Protein AF-A0A530GH87-F1 (afdb_monomer_lite)

Radius of gyration: 16.3 Å; chains: 1; bounding box: 53×33×34 Å

pLDDT: mean 90.9, std 7.32, range [59.25, 97.81]

Sequence (116 aa):
MATGTPDRQTVTPDWLVVDAPTIQGVALKEIRPVATSTGYLTEVFREEWDLDGLAIGQVFQRTLYPGAVTGWHAHGVTTDRLFCSVGSVRISLFDGRKASPTFGAVWHKIVGAVRP

Foldseek 3Di:
DDDDDDDDDQADPVRHGDPADPFPLDGDDDWDWDADPVGTDTDQDDCVVPSDNDDCPDDDDDDDDPPDDDDDDDDPPDDDDDAAEADKDKDKDAACPPPGPCHGDIDIDIHYPDRD

Secondary structure (DSSP, 8-state):
-PPPPPPPP-B-TT--B----SSTT--------EEETTEEE-----GGG-S--------------TT--------SS--------SSEEEEEEE---TT-TTTT-EEEEEEESS--

Structure (mmCIF, N/CA/C/O backbone):
data_AF-A0A530GH87-F1
#
_entry.id   AF-A0A530GH87-F1
#
loop_
_atom_site.group_PDB
_atom_site.id
_atom_site.type_symbol
_atom_site.label_atom_id
_atom_site.label_alt_id
_atom_site.label_comp_id
_atom_site.label_asym_id
_atom_site.label_entity_id
_atom_site.label_seq_id
_atom_site.pdbx_PDB_ins_code
_atom_site.Cartn_x
_atom_site.Cartn_y
_atom_site.Cartn_z
_atom_site.occupancy
_atom_site.B_iso_or_equiv
_atom_site.auth_seq_id
_atom_site.auth_comp_id
_atom_site.auth_asym_id
_atom_site.auth_atom_id
_atom_site.pdbx_PDB_model_num
ATOM 1 N N . MET A 1 1 ? -33.166 4.968 -12.675 1.00 60.44 1 MET A N 1
ATOM 2 C CA . MET A 1 1 ? -32.093 5.215 -13.661 1.00 60.44 1 MET A CA 1
ATOM 3 C C . MET A 1 1 ? -30.781 5.253 -12.898 1.00 60.44 1 MET A C 1
ATOM 5 O O . MET A 1 1 ? -30.737 5.947 -11.892 1.00 60.44 1 MET A O 1
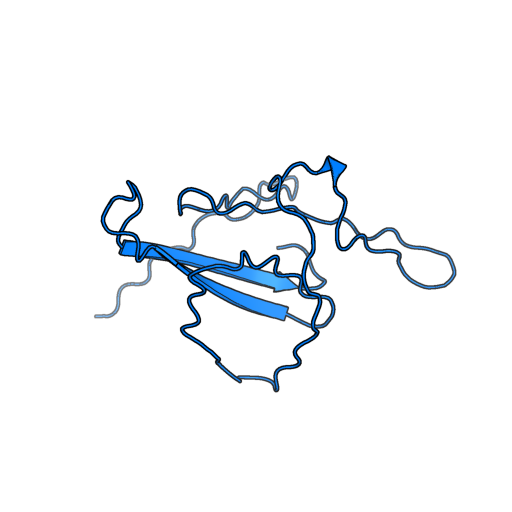ATOM 9 N N . ALA A 1 2 ? -29.770 4.473 -13.286 1.00 59.25 2 ALA A N 1
ATOM 10 C CA . ALA A 1 2 ? -28.450 4.569 -12.663 1.00 59.25 2 ALA A CA 1
ATOM 11 C C . ALA A 1 2 ? -27.762 5.830 -13.197 1.00 59.25 2 ALA A C 1
ATOM 13 O O . ALA A 1 2 ? -27.561 5.956 -14.402 1.00 59.25 2 ALA A O 1
ATOM 14 N N . THR A 1 3 ? -27.474 6.789 -12.325 1.00 73.06 3 THR A N 1
ATOM 15 C CA . THR A 1 3 ? -26.715 7.991 -12.675 1.00 73.06 3 THR A CA 1
ATOM 16 C C . THR A 1 3 ? -25.232 7.709 -12.472 1.00 73.06 3 THR A C 1
ATOM 18 O O . THR A 1 3 ? -24.844 7.238 -11.405 1.00 73.06 3 THR A O 1
ATOM 21 N N . GLY A 1 4 ? -24.409 7.978 -13.486 1.00 78.75 4 GLY A N 1
ATOM 22 C CA . GLY A 1 4 ? -22.954 7.953 -13.343 1.00 78.75 4 GLY A CA 1
ATOM 23 C C . GLY A 1 4 ? -22.459 9.243 -12.693 1.00 78.75 4 GLY A 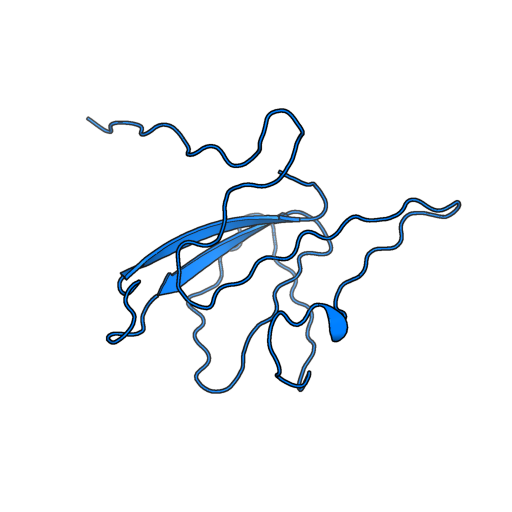C 1
ATOM 24 O O . GLY A 1 4 ? -22.938 10.324 -13.033 1.00 78.75 4 GLY A O 1
ATOM 25 N N . THR A 1 5 ? -21.502 9.126 -11.780 1.00 82.06 5 THR A N 1
ATOM 26 C CA . THR A 1 5 ? -20.763 10.270 -11.234 1.00 82.06 5 THR A CA 1
ATOM 27 C C . THR A 1 5 ? -19.389 10.300 -11.904 1.00 82.06 5 THR A C 1
ATOM 29 O O . THR A 1 5 ? -18.775 9.238 -12.002 1.00 82.06 5 THR A O 1
ATOM 32 N N . PRO A 1 6 ? -18.896 11.461 -12.375 1.00 81.12 6 PRO A N 1
ATOM 33 C CA . PRO A 1 6 ? -17.538 11.573 -12.894 1.00 81.12 6 PRO A CA 1
ATOM 34 C C . PRO A 1 6 ? -16.504 11.153 -11.848 1.00 81.12 6 PRO A C 1
ATOM 36 O O . PRO A 1 6 ? -16.639 11.494 -10.669 1.00 81.12 6 PRO A O 1
ATOM 39 N N . ASP A 1 7 ? -15.461 10.456 -12.288 1.00 79.25 7 ASP A N 1
ATOM 40 C CA . ASP A 1 7 ? -14.345 10.119 -11.414 1.00 79.25 7 ASP A CA 1
ATOM 41 C C . ASP A 1 7 ? -13.640 11.389 -10.934 1.00 79.25 7 ASP A C 1
ATOM 43 O O . ASP A 1 7 ? -13.491 12.380 -11.657 1.00 79.25 7 ASP A O 1
ATOM 47 N N . ARG A 1 8 ? -13.185 11.360 -9.681 1.00 82.06 8 ARG A N 1
ATOM 48 C CA . ARG A 1 8 ? -12.347 12.428 -9.143 1.00 82.06 8 ARG A CA 1
ATOM 49 C C . ARG A 1 8 ? -10.993 12.401 -9.850 1.00 82.06 8 ARG A C 1
ATOM 51 O O . ARG A 1 8 ? -10.437 11.334 -10.089 1.00 82.06 8 ARG A O 1
ATOM 58 N N . GLN A 1 9 ? -10.432 13.578 -10.110 1.00 85.12 9 GLN A N 1
ATOM 59 C CA . GLN A 1 9 ? -9.061 13.707 -10.596 1.00 85.12 9 GLN A CA 1
ATOM 60 C C . GLN A 1 9 ? -8.077 12.980 -9.664 1.00 85.12 9 GLN A C 1
ATOM 62 O O . GLN A 1 9 ? -8.036 13.256 -8.464 1.00 85.12 9 GLN A O 1
ATOM 67 N N . THR A 1 10 ? -7.276 12.079 -10.230 1.00 82.19 10 THR A N 1
ATOM 68 C CA . THR A 1 10 ? -6.255 11.302 -9.508 1.00 82.19 10 THR A CA 1
ATOM 69 C C . THR A 1 10 ? -4.834 11.806 -9.748 1.00 82.19 10 THR A C 1
ATOM 71 O O . THR A 1 10 ? -3.962 11.563 -8.912 1.00 82.19 10 THR A O 1
ATOM 74 N N . VAL A 1 11 ? -4.602 12.543 -10.842 1.00 86.62 11 VAL A N 1
ATOM 75 C CA . VAL A 1 11 ? -3.292 13.088 -11.232 1.00 86.62 11 VAL A CA 1
ATOM 76 C C . VAL A 1 11 ? -3.382 14.529 -11.742 1.00 86.62 11 VAL A C 1
ATOM 78 O O . VAL A 1 11 ? -4.391 14.929 -12.326 1.00 86.62 11 VAL A O 1
ATOM 81 N N . THR A 1 12 ? -2.333 15.325 -11.535 1.00 88.00 12 THR A N 1
ATOM 82 C CA . THR A 1 12 ? -2.164 16.646 -12.167 1.00 88.00 12 THR A CA 1
ATOM 83 C C . THR A 1 12 ? -1.764 16.518 -13.645 1.00 88.00 12 THR A C 1
ATOM 85 O O . THR A 1 12 ? -1.346 15.439 -14.069 1.00 88.00 12 THR A O 1
ATOM 88 N N . PRO A 1 13 ? -1.811 17.610 -14.438 1.00 90.62 13 PRO A N 1
ATOM 89 C CA . PRO A 1 13 ? -1.241 17.632 -15.792 1.00 90.62 1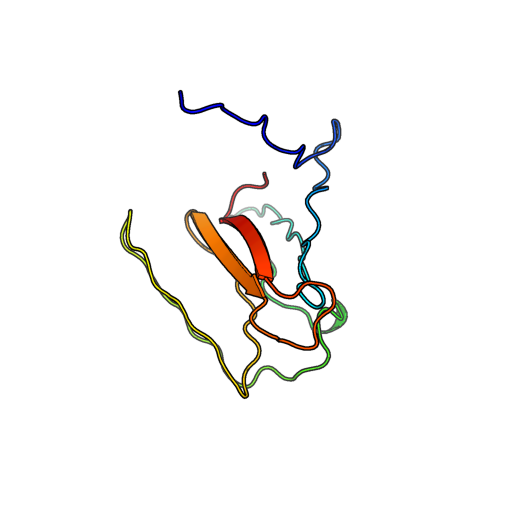3 PRO A CA 1
ATOM 90 C C . PRO A 1 13 ? 0.250 17.257 -15.859 1.00 90.62 13 PRO A C 1
ATOM 92 O O . PRO A 1 13 ? 0.705 16.737 -16.874 1.00 90.62 13 PRO A O 1
ATOM 95 N N . ASP A 1 14 ? 0.990 17.461 -14.765 1.00 88.88 14 ASP A N 1
ATOM 96 C CA . ASP A 1 14 ? 2.404 17.088 -14.625 1.00 88.88 14 ASP A CA 1
ATOM 97 C C . ASP A 1 14 ? 2.602 15.646 -14.116 1.00 88.88 14 ASP A C 1
ATOM 99 O O . ASP A 1 14 ? 3.693 15.280 -13.677 1.00 88.88 14 ASP A O 1
ATOM 103 N N . TRP A 1 15 ? 1.549 14.820 -14.137 1.00 82.62 15 TRP A N 1
ATOM 104 C CA . TRP A 1 15 ? 1.568 13.427 -13.674 1.00 82.62 15 TRP A CA 1
ATOM 105 C C . TRP A 1 15 ? 1.964 13.268 -12.200 1.00 82.62 15 TRP A C 1
ATOM 107 O O . TRP A 1 15 ? 2.619 12.293 -11.810 1.00 82.62 15 TRP A O 1
ATOM 117 N N . LEU A 1 16 ? 1.582 14.234 -11.360 1.00 83.31 16 LEU A N 1
ATOM 118 C CA . LEU A 1 16 ? 1.712 14.129 -9.908 1.00 83.31 16 LEU A CA 1
ATOM 119 C C . LEU A 1 16 ? 0.416 13.582 -9.316 1.00 83.31 16 LEU A C 1
ATOM 121 O O . LEU A 1 16 ? -0.667 14.076 -9.619 1.00 83.31 16 LEU A O 1
ATOM 125 N N . VAL A 1 17 ? 0.529 12.574 -8.456 1.00 81.62 17 VAL A N 1
ATOM 126 C CA . VAL A 1 17 ? -0.613 11.947 -7.780 1.00 81.62 17 VAL A CA 1
ATOM 127 C C . VAL A 1 17 ? -1.258 12.940 -6.807 1.00 81.62 17 VAL A C 1
ATOM 129 O O . VAL A 1 17 ? -0.567 13.525 -5.975 1.00 81.62 17 VAL A O 1
ATOM 132 N N . VAL A 1 18 ? -2.580 13.119 -6.897 1.00 81.56 18 VAL A N 1
ATOM 133 C CA . VAL A 1 18 ? -3.360 14.051 -6.050 1.00 81.56 18 VAL A CA 1
ATOM 134 C C . VAL A 1 18 ? -4.520 13.393 -5.303 1.00 81.56 18 VAL A C 1
ATOM 136 O O . VAL A 1 18 ? -5.236 14.061 -4.555 1.00 81.56 18 VAL A O 1
ATOM 139 N N . ASP A 1 19 ? -4.704 12.081 -5.443 1.00 78.00 19 ASP A N 1
ATOM 140 C CA . ASP A 1 19 ? -5.711 11.325 -4.697 1.00 78.00 19 ASP A CA 1
ATOM 141 C C . ASP A 1 19 ? -5.204 10.887 -3.316 1.00 78.00 19 ASP A C 1
ATOM 143 O O . ASP A 1 19 ? -5.042 9.705 -3.007 1.00 78.00 19 ASP A O 1
ATOM 147 N N . ALA A 1 20 ? -4.982 11.871 -2.446 1.00 81.50 20 ALA A N 1
ATOM 148 C CA . ALA A 1 20 ? -4.669 11.595 -1.052 1.00 81.50 20 ALA A CA 1
ATOM 149 C C . ALA A 1 20 ? -5.769 10.725 -0.395 1.00 81.50 20 ALA A C 1
ATOM 151 O O . ALA A 1 20 ? -6.962 10.922 -0.678 1.00 81.50 20 ALA A O 1
ATOM 152 N N . PRO A 1 21 ? -5.399 9.782 0.493 1.00 88.50 21 PRO A N 1
ATOM 153 C CA . PRO A 1 21 ? -6.366 9.004 1.254 1.00 88.50 21 PRO A CA 1
ATOM 154 C C . PRO A 1 21 ? -7.329 9.896 2.039 1.00 88.50 21 PRO A C 1
ATOM 156 O O . PRO A 1 21 ? -6.923 10.845 2.704 1.00 88.50 21 PRO A O 1
ATOM 159 N N . THR A 1 22 ? -8.622 9.581 1.974 1.00 92.44 22 THR A N 1
ATOM 160 C CA . THR A 1 22 ? -9.670 10.328 2.691 1.00 92.44 22 THR A CA 1
ATOM 161 C C . THR A 1 22 ? -9.900 9.827 4.115 1.00 92.44 22 THR A C 1
ATOM 163 O O . THR A 1 22 ? -10.598 10.486 4.876 1.00 92.44 22 THR A O 1
ATOM 166 N N . ILE A 1 23 ? -9.339 8.671 4.479 1.00 96.62 23 ILE A N 1
ATOM 167 C CA . ILE A 1 23 ? -9.471 8.058 5.805 1.00 96.62 23 ILE A CA 1
ATOM 168 C C . ILE A 1 23 ? -8.309 8.516 6.693 1.00 96.62 23 ILE A C 1
ATOM 170 O O . ILE A 1 23 ? -7.144 8.375 6.317 1.00 96.62 23 ILE A O 1
ATOM 174 N N . GLN A 1 24 ? -8.606 9.007 7.901 1.00 95.69 24 GLN A N 1
ATOM 175 C CA . GLN A 1 24 ? -7.581 9.488 8.830 1.00 95.69 24 GLN A CA 1
ATOM 176 C C . GLN A 1 24 ? -6.597 8.369 9.214 1.00 95.69 24 GLN A C 1
ATOM 178 O O . GLN A 1 24 ? -7.002 7.301 9.676 1.00 95.69 24 GLN A O 1
ATOM 183 N N . GLY A 1 25 ? -5.297 8.638 9.097 1.00 93.81 25 GLY A N 1
ATOM 184 C CA . GLY A 1 25 ? -4.237 7.685 9.444 1.00 93.81 25 GLY A CA 1
ATOM 185 C C . GLY A 1 25 ? -3.888 6.693 8.334 1.00 93.81 25 GLY A C 1
ATOM 186 O O . GLY A 1 25 ? -3.047 5.829 8.550 1.00 93.81 25 GLY A O 1
ATOM 187 N N . VAL A 1 26 ? -4.496 6.811 7.149 1.00 95.25 26 VAL A N 1
ATOM 188 C CA . VAL A 1 26 ? -4.011 6.124 5.947 1.00 95.25 26 VAL A CA 1
ATOM 189 C C . VAL A 1 26 ? -2.997 7.025 5.253 1.00 95.25 26 VAL A C 1
ATOM 191 O O . VAL A 1 26 ? -3.313 8.155 4.884 1.00 95.25 26 VAL A O 1
ATOM 194 N N . ALA A 1 27 ? -1.790 6.509 5.051 1.00 93.19 27 ALA A N 1
ATOM 195 C CA . ALA A 1 27 ? -0.731 7.172 4.304 1.00 93.19 27 ALA A CA 1
ATOM 196 C C . ALA A 1 27 ? -0.493 6.465 2.963 1.00 93.19 27 ALA A C 1
ATOM 198 O O . ALA A 1 27 ? -0.697 5.257 2.832 1.00 93.19 27 ALA A O 1
ATOM 199 N N . LEU A 1 28 ? -0.043 7.225 1.964 1.00 91.44 28 LEU A N 1
ATOM 200 C CA . LEU A 1 28 ? 0.376 6.697 0.670 1.00 91.44 28 LEU A CA 1
ATOM 201 C C . LEU A 1 28 ? 1.764 7.236 0.338 1.00 91.44 28 LEU A C 1
ATOM 203 O O . LEU A 1 28 ? 2.009 8.438 0.425 1.00 91.44 28 LEU A O 1
ATOM 207 N N . LYS A 1 29 ? 2.649 6.345 -0.102 1.00 91.25 29 LYS A N 1
ATOM 208 C CA . LYS A 1 29 ? 3.965 6.702 -0.624 1.00 91.25 29 LYS A CA 1
ATOM 209 C C . LYS A 1 29 ? 4.081 6.202 -2.052 1.00 91.25 29 LYS A C 1
ATOM 211 O O . LYS A 1 29 ? 4.038 5.002 -2.306 1.00 91.25 29 LYS A O 1
ATOM 216 N N . GLU A 1 30 ? 4.255 7.128 -2.986 1.00 90.00 30 GLU A N 1
ATOM 217 C CA . GLU A 1 30 ? 4.641 6.772 -4.346 1.00 90.00 30 GLU A CA 1
ATOM 218 C C . GLU A 1 30 ? 6.111 6.329 -4.365 1.00 90.00 30 GLU A C 1
ATOM 220 O O . GLU A 1 30 ? 6.994 7.028 -3.846 1.00 90.00 30 GLU A O 1
ATOM 225 N N . ILE A 1 31 ? 6.362 5.173 -4.978 1.00 91.38 31 ILE A N 1
ATOM 226 C CA . ILE A 1 31 ? 7.698 4.642 -5.246 1.00 91.38 31 ILE A CA 1
ATOM 227 C C . ILE A 1 31 ? 7.998 4.820 -6.728 1.00 91.38 31 ILE A C 1
ATOM 229 O O . ILE A 1 31 ? 7.149 4.556 -7.577 1.00 91.38 31 ILE A O 1
ATOM 233 N N . ARG A 1 32 ? 9.216 5.267 -7.037 1.00 89.12 32 ARG A N 1
ATOM 234 C CA . ARG A 1 32 ? 9.681 5.480 -8.408 1.00 89.12 32 ARG A CA 1
ATOM 235 C C . ARG A 1 32 ? 10.799 4.485 -8.711 1.00 89.12 32 ARG A C 1
ATOM 237 O O . ARG A 1 32 ? 11.924 4.717 -8.273 1.00 89.12 32 ARG A O 1
ATOM 244 N N . PRO A 1 33 ? 10.497 3.375 -9.408 1.00 91.75 33 PRO A N 1
ATOM 245 C CA . PRO A 1 33 ? 11.516 2.434 -9.841 1.00 91.75 33 PRO A CA 1
ATOM 246 C C . PRO A 1 33 ? 12.600 3.121 -10.674 1.00 91.75 33 PRO A C 1
ATOM 248 O O . PRO A 1 33 ? 12.305 3.988 -11.497 1.00 91.75 33 PRO A O 1
ATOM 251 N N . VAL A 1 34 ? 13.849 2.707 -10.483 1.00 94.06 34 VAL A N 1
ATOM 252 C CA . VAL A 1 34 ? 15.004 3.215 -11.230 1.00 94.06 34 VAL A CA 1
ATOM 253 C C . VAL A 1 34 ? 15.456 2.143 -12.208 1.00 94.06 34 VAL A C 1
ATOM 255 O O . VAL A 1 34 ? 15.804 1.040 -11.792 1.00 94.06 34 VAL A O 1
ATOM 258 N N . ALA A 1 35 ? 15.451 2.455 -13.504 1.00 95.62 35 ALA A N 1
ATOM 259 C CA . ALA A 1 35 ? 15.955 1.549 -14.531 1.00 95.62 35 ALA A CA 1
ATOM 260 C C . ALA A 1 35 ? 17.470 1.326 -14.376 1.00 95.62 35 ALA A C 1
ATOM 262 O O . ALA A 1 35 ? 18.225 2.253 -14.083 1.00 95.62 35 ALA A O 1
ATOM 263 N N . THR A 1 36 ? 17.912 0.093 -14.598 1.00 96.44 36 THR A N 1
ATOM 264 C CA . THR A 1 36 ? 19.315 -0.335 -14.563 1.00 96.44 36 THR A CA 1
ATOM 265 C C . THR A 1 36 ? 19.651 -1.105 -15.845 1.00 96.44 36 THR A C 1
ATOM 267 O O . THR A 1 36 ? 18.769 -1.414 -16.644 1.00 96.44 36 THR A O 1
ATOM 270 N N . SER A 1 37 ? 20.922 -1.460 -16.058 1.00 97.25 37 SER A N 1
ATOM 271 C CA . SER A 1 37 ? 21.335 -2.270 -17.220 1.00 97.25 37 SER A CA 1
ATOM 272 C C . SER A 1 37 ? 20.747 -3.687 -17.236 1.00 97.25 37 SER A C 1
ATOM 274 O O . SER A 1 37 ? 20.803 -4.357 -18.264 1.00 97.25 37 SER A O 1
ATOM 276 N N . THR A 1 38 ? 20.191 -4.151 -16.115 1.00 97.00 38 THR A N 1
ATOM 277 C CA . THR A 1 38 ? 19.682 -5.518 -15.938 1.00 97.00 38 THR A CA 1
ATOM 278 C C . THR A 1 38 ? 18.207 -5.570 -15.535 1.00 97.00 38 THR A C 1
ATOM 280 O O . THR A 1 38 ? 17.694 -6.651 -15.253 1.00 97.00 38 THR A O 1
ATOM 283 N N . GLY A 1 39 ? 17.508 -4.431 -15.509 1.00 94.25 39 GLY A N 1
ATOM 284 C CA . GLY A 1 39 ? 16.101 -4.357 -15.123 1.00 94.25 39 GLY A CA 1
ATOM 285 C C . GLY A 1 39 ? 15.762 -3.041 -14.434 1.00 94.25 39 GLY A C 1
ATOM 286 O O . GLY A 1 39 ? 16.026 -1.966 -14.966 1.00 94.25 39 GLY A O 1
ATOM 287 N N . TYR A 1 40 ? 15.150 -3.121 -13.255 1.00 93.44 40 TYR A N 1
ATOM 288 C CA . TYR A 1 40 ? 14.814 -1.961 -12.435 1.00 93.44 40 TYR A CA 1
ATOM 289 C C . TYR A 1 40 ? 14.987 -2.269 -10.945 1.00 93.44 40 TYR A C 1
ATOM 291 O O . TYR A 1 40 ? 14.732 -3.382 -10.489 1.00 93.44 40 TYR A O 1
ATOM 299 N N . LEU A 1 41 ? 15.405 -1.263 -10.181 1.00 94.50 41 LEU A N 1
ATOM 300 C CA . LEU A 1 41 ? 15.436 -1.283 -8.723 1.00 94.50 41 LEU A CA 1
ATOM 301 C C . LEU A 1 41 ? 14.175 -0.601 -8.193 1.00 94.50 41 LEU A C 1
ATOM 303 O O . LEU A 1 41 ? 13.807 0.474 -8.661 1.00 94.50 41 LEU A O 1
ATOM 307 N N . THR A 1 42 ? 13.500 -1.207 -7.222 1.00 94.31 42 THR A N 1
ATOM 308 C CA . THR A 1 42 ? 12.309 -0.633 -6.580 1.00 94.31 42 THR A CA 1
ATOM 309 C C . THR A 1 42 ? 12.435 -0.764 -5.075 1.00 94.31 42 THR A C 1
ATOM 311 O O . THR A 1 42 ? 12.610 -1.862 -4.555 1.00 94.31 42 THR A O 1
ATOM 314 N N . GLU A 1 43 ? 12.356 0.363 -4.378 1.00 95.06 43 GLU A N 1
ATOM 315 C CA . GLU A 1 43 ? 12.354 0.389 -2.919 1.00 95.06 43 GLU A CA 1
ATOM 316 C C . GLU A 1 43 ? 10.983 -0.064 -2.402 1.00 95.06 43 GLU A C 1
ATOM 318 O O . GLU A 1 43 ? 9.954 0.411 -2.872 1.00 95.06 43 GLU A O 1
ATOM 323 N N . VAL A 1 44 ? 10.950 -0.971 -1.427 1.00 94.56 44 VAL A N 1
ATOM 324 C CA . VAL A 1 44 ? 9.683 -1.463 -0.850 1.00 94.56 44 VAL A CA 1
ATOM 325 C C . VAL A 1 44 ? 9.385 -0.806 0.498 1.00 94.56 44 VAL A C 1
ATOM 327 O O . VAL A 1 44 ? 8.231 -0.531 0.813 1.00 94.56 44 VAL A O 1
ATOM 330 N N . PHE A 1 45 ? 10.423 -0.527 1.286 1.00 94.81 45 PHE A N 1
ATOM 331 C CA . PHE A 1 45 ? 10.319 0.108 2.595 1.00 94.81 45 PHE A CA 1
ATOM 332 C C . PHE A 1 45 ? 11.628 0.812 2.948 1.00 94.81 45 PHE A C 1
ATOM 334 O O . PHE A 1 45 ? 12.704 0.298 2.635 1.00 94.81 45 PHE A O 1
ATOM 341 N N . ARG A 1 46 ? 11.513 1.952 3.631 1.00 94.19 46 ARG A N 1
ATOM 342 C CA 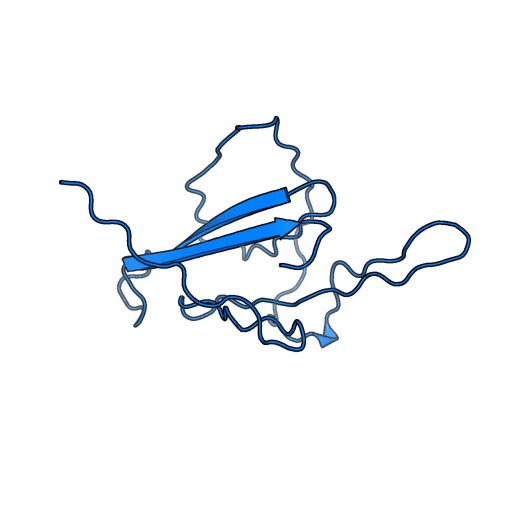. ARG A 1 46 ? 12.599 2.711 4.255 1.00 94.19 46 ARG A CA 1
ATOM 343 C C . ARG A 1 46 ? 12.063 3.345 5.536 1.00 94.19 46 ARG A C 1
ATOM 345 O O . ARG A 1 46 ? 10.950 3.869 5.529 1.00 94.19 46 ARG A O 1
ATOM 352 N N . GLU A 1 47 ? 12.832 3.277 6.616 1.00 93.00 47 GLU A N 1
ATOM 353 C CA . GLU A 1 47 ? 12.426 3.799 7.929 1.00 93.00 47 GLU A CA 1
ATOM 354 C C . GLU A 1 47 ? 12.314 5.329 7.898 1.00 93.00 47 GLU A C 1
ATOM 356 O O . GLU A 1 47 ? 11.360 5.912 8.399 1.00 93.00 47 GLU A O 1
ATOM 361 N N . GLU A 1 48 ? 13.221 5.979 7.176 1.00 94.69 48 GLU A N 1
ATOM 362 C CA . GLU A 1 48 ? 13.273 7.427 6.979 1.00 94.69 48 GLU A CA 1
ATOM 363 C C . GLU A 1 48 ? 12.094 8.011 6.189 1.00 94.69 48 GLU A C 1
ATOM 365 O O . GLU A 1 48 ? 11.998 9.230 6.055 1.00 94.69 48 GLU A O 1
ATOM 370 N N . TRP A 1 49 ? 11.209 7.180 5.626 1.00 94.31 49 TRP A N 1
ATOM 371 C CA . TRP A 1 49 ? 9.968 7.686 5.038 1.00 94.31 49 TRP A CA 1
ATOM 372 C C . TRP A 1 49 ? 8.972 8.164 6.096 1.00 94.31 49 TRP A C 1
ATOM 374 O O . TRP A 1 49 ? 8.039 8.868 5.718 1.00 94.31 49 TRP A O 1
ATOM 384 N N . ASP A 1 50 ? 9.158 7.776 7.366 1.00 92.75 50 ASP A N 1
ATOM 385 C CA . ASP A 1 50 ? 8.355 8.210 8.519 1.00 92.75 50 ASP A CA 1
ATOM 386 C C . ASP A 1 50 ? 6.836 8.121 8.260 1.00 92.75 50 ASP A C 1
ATOM 388 O O . ASP A 1 50 ? 6.050 9.006 8.592 1.00 92.75 50 ASP A O 1
ATOM 392 N N . LEU A 1 51 ? 6.416 7.044 7.578 1.00 92.25 51 LEU A N 1
ATOM 393 C CA . LEU A 1 51 ? 4.999 6.782 7.286 1.00 92.25 51 LEU A CA 1
ATOM 394 C C . LEU A 1 51 ? 4.252 6.336 8.544 1.00 92.25 51 LEU A C 1
ATOM 396 O O . LEU A 1 51 ? 3.071 6.636 8.712 1.00 92.25 51 LEU A O 1
ATOM 400 N N . ASP A 1 52 ? 4.957 5.605 9.403 1.00 90.69 52 ASP A N 1
ATOM 401 C CA . ASP A 1 52 ? 4.566 5.251 10.754 1.00 90.69 52 ASP A CA 1
ATOM 402 C C . ASP A 1 52 ? 5.835 4.893 11.559 1.00 90.69 52 ASP A C 1
ATOM 404 O O . ASP A 1 52 ? 6.847 4.490 10.985 1.00 90.69 52 ASP A O 1
ATOM 408 N N . GLY A 1 53 ? 5.780 5.031 12.886 1.00 89.88 53 GLY A N 1
ATOM 409 C CA . GLY A 1 53 ? 6.911 4.755 13.785 1.00 89.88 53 GLY A CA 1
ATOM 410 C C . GLY A 1 53 ? 6.975 3.319 14.320 1.00 89.88 53 GLY A C 1
ATOM 411 O O . GLY A 1 53 ? 7.532 3.099 15.395 1.00 89.88 53 GLY A O 1
ATOM 412 N N . LEU A 1 54 ? 6.335 2.344 13.663 1.00 92.81 54 LEU A N 1
ATOM 413 C CA . LEU A 1 54 ? 6.244 0.967 14.157 1.00 92.81 54 LEU A CA 1
ATOM 414 C C . LEU A 1 54 ? 7.345 0.083 13.557 1.00 92.81 54 LEU A C 1
ATOM 416 O O . LEU A 1 54 ? 7.612 0.106 12.358 1.00 92.81 54 LEU A O 1
ATOM 420 N N . ALA A 1 55 ? 7.919 -0.806 14.365 1.00 93.00 55 ALA A N 1
ATOM 421 C CA . ALA A 1 55 ? 8.870 -1.799 13.870 1.00 93.00 55 ALA A CA 1
ATOM 422 C C . ALA A 1 55 ? 8.221 -2.791 12.877 1.00 93.00 55 ALA A C 1
ATOM 424 O O . ALA A 1 55 ? 7.018 -3.072 12.927 1.00 93.00 55 ALA A O 1
ATOM 425 N N . ILE A 1 56 ? 9.028 -3.378 11.988 1.00 94.25 56 ILE A N 1
ATOM 426 C CA . ILE A 1 56 ? 8.590 -4.488 11.130 1.00 94.25 56 ILE A CA 1
ATOM 427 C C . ILE A 1 56 ? 8.664 -5.788 11.937 1.00 94.25 56 ILE A C 1
ATOM 429 O O . ILE A 1 56 ? 9.735 -6.359 12.115 1.00 94.25 56 ILE A O 1
ATOM 433 N N . GLY A 1 57 ? 7.512 -6.258 12.421 1.00 94.44 57 GLY A N 1
ATOM 434 C CA . GLY A 1 57 ? 7.411 -7.538 13.135 1.00 94.44 57 GLY A CA 1
ATOM 435 C C . GLY A 1 57 ? 7.205 -8.753 12.224 1.00 94.44 57 GLY A C 1
ATOM 436 O O . GLY A 1 57 ? 7.549 -9.870 12.600 1.00 94.44 57 GLY A O 1
ATOM 437 N N . GLN A 1 58 ? 6.642 -8.555 11.028 1.00 95.06 58 GLN A N 1
ATOM 438 C CA . GLN A 1 58 ? 6.341 -9.630 10.086 1.00 95.06 58 GLN A CA 1
ATOM 439 C C . GLN A 1 58 ? 6.359 -9.116 8.646 1.00 95.06 58 GLN A C 1
ATOM 441 O O . GLN A 1 58 ? 5.900 -8.010 8.364 1.00 95.06 58 GLN A O 1
ATOM 446 N N . VAL A 1 59 ? 6.840 -9.962 7.734 1.00 96.50 59 VAL A N 1
ATOM 447 C CA . VAL A 1 59 ? 6.729 -9.773 6.286 1.00 96.50 59 VAL A CA 1
ATOM 448 C C . VAL A 1 59 ? 6.176 -11.058 5.685 1.00 96.50 59 VAL A C 1
ATOM 450 O O . VAL A 1 59 ? 6.673 -12.147 5.969 1.00 96.50 59 VAL A O 1
ATOM 453 N N . PHE A 1 60 ? 5.145 -10.937 4.858 1.00 95.62 60 PHE A N 1
ATOM 454 C CA . PHE A 1 60 ? 4.593 -12.049 4.095 1.00 95.62 60 PHE A CA 1
ATOM 455 C C . PHE A 1 60 ? 4.290 -11.607 2.667 1.00 95.62 60 PHE A C 1
ATOM 457 O O . PHE A 1 60 ? 4.068 -10.428 2.397 1.00 95.62 60 PHE A O 1
ATOM 464 N N . GLN A 1 61 ? 4.248 -12.573 1.751 1.00 96.06 61 GLN A N 1
ATOM 465 C CA . GLN A 1 61 ? 3.797 -12.355 0.383 1.00 96.06 61 GLN A CA 1
ATOM 466 C C . GLN A 1 61 ? 2.493 -13.100 0.149 1.00 96.06 61 GLN A C 1
ATOM 468 O O . GLN A 1 61 ? 2.326 -14.250 0.556 1.00 96.06 61 GLN A O 1
ATOM 473 N N . ARG A 1 62 ? 1.581 -12.441 -0.560 1.00 95.19 62 ARG A N 1
ATOM 474 C CA . ARG A 1 62 ? 0.318 -13.025 -0.975 1.00 95.19 62 ARG A CA 1
ATOM 475 C C . ARG A 1 62 ? 0.129 -12.875 -2.474 1.00 95.19 62 ARG A C 1
ATOM 477 O O . ARG A 1 62 ? 0.296 -11.788 -3.015 1.00 95.19 62 ARG A O 1
ATOM 484 N N . THR A 1 63 ? -0.269 -13.962 -3.122 1.00 95.81 63 THR A N 1
ATOM 485 C CA . THR A 1 63 ? -0.607 -13.991 -4.546 1.00 95.81 63 THR A CA 1
ATOM 486 C C . THR A 1 63 ? -2.112 -14.174 -4.706 1.00 95.81 63 THR A C 1
ATOM 488 O O . THR A 1 63 ? -2.747 -14.903 -3.943 1.00 95.81 63 THR A O 1
ATOM 491 N N . LEU A 1 64 ? -2.686 -13.488 -5.691 1.00 95.94 64 LEU A N 1
ATOM 492 C CA . LEU A 1 64 ? -4.103 -13.537 -6.034 1.00 95.94 64 LEU A CA 1
ATOM 493 C C . LEU A 1 64 ? -4.247 -14.000 -7.482 1.00 95.94 64 LEU A C 1
ATOM 495 O O . LEU A 1 64 ? -3.546 -13.495 -8.357 1.00 95.94 64 LEU A O 1
ATOM 499 N N . TYR A 1 65 ? -5.172 -14.925 -7.743 1.00 96.81 65 TYR A N 1
ATOM 500 C CA . TYR A 1 65 ? -5.600 -15.203 -9.114 1.00 96.81 65 TYR A CA 1
ATOM 501 C C . TYR A 1 65 ? -6.386 -14.006 -9.681 1.00 96.81 65 TYR A C 1
ATOM 503 O O . TYR A 1 65 ? -7.024 -13.283 -8.907 1.00 96.81 65 TYR A O 1
ATOM 511 N N . PRO A 1 66 ? -6.387 -13.790 -11.010 1.00 95.50 66 PRO A N 1
ATOM 512 C CA . PRO A 1 66 ? -7.191 -12.739 -11.627 1.00 95.50 66 PRO A CA 1
ATOM 513 C C . PRO A 1 66 ? -8.665 -12.820 -11.208 1.00 95.50 66 PRO A C 1
ATOM 515 O O . PRO A 1 66 ? -9.268 -13.890 -11.227 1.00 95.50 66 PRO A O 1
ATOM 518 N N . GLY A 1 67 ? -9.238 -11.684 -10.804 1.00 95.56 67 GLY A N 1
ATOM 519 C CA . GLY A 1 67 ? -10.628 -11.590 -10.340 1.00 95.56 67 GLY A CA 1
ATOM 520 C C . GLY A 1 67 ? -10.873 -12.050 -8.898 1.00 95.56 67 GLY A C 1
ATOM 521 O O . GLY A 1 67 ? -11.973 -11.848 -8.387 1.00 95.56 67 GLY A O 1
ATOM 522 N N . ALA A 1 68 ? -9.877 -12.621 -8.211 1.00 97.31 68 ALA A N 1
ATOM 523 C CA . ALA A 1 68 ? -10.025 -12.999 -6.812 1.00 97.31 68 ALA A CA 1
ATOM 524 C C . ALA A 1 68 ? -10.227 -11.763 -5.917 1.00 97.31 68 ALA A C 1
ATOM 526 O O . ALA A 1 68 ? -9.519 -10.761 -6.035 1.00 97.31 68 ALA A O 1
ATOM 527 N N . VAL A 1 69 ? -11.171 -11.863 -4.980 1.00 96.56 69 VAL A N 1
ATOM 528 C CA . VAL A 1 69 ? -11.474 -10.825 -3.988 1.00 96.56 69 VAL A CA 1
ATOM 529 C C . VAL A 1 69 ? -11.314 -11.414 -2.603 1.00 96.56 69 VAL A C 1
ATOM 531 O O . VAL A 1 69 ? -11.826 -12.496 -2.325 1.00 96.56 69 VAL A O 1
ATOM 534 N N . THR A 1 70 ? -10.605 -10.706 -1.726 1.00 94.44 70 THR A N 1
ATOM 535 C CA . THR A 1 70 ? -10.391 -11.143 -0.343 1.00 94.44 70 THR A CA 1
ATOM 536 C C . THR A 1 70 ? -10.565 -9.990 0.618 1.00 94.44 70 THR A C 1
ATOM 538 O O . THR A 1 70 ? -10.093 -8.889 0.338 1.00 94.44 70 THR A O 1
ATOM 541 N N . GLY A 1 71 ? -11.190 -10.273 1.751 1.00 86.44 71 GLY A N 1
ATOM 542 C CA . GLY A 1 71 ? -11.570 -9.294 2.755 1.00 86.44 71 GLY A CA 1
ATOM 543 C C . GLY A 1 71 ? -12.997 -9.556 3.251 1.00 86.44 71 GLY A C 1
ATOM 544 O O . GLY A 1 71 ? -13.696 -10.416 2.722 1.00 86.44 71 GLY A O 1
ATOM 545 N N . TRP A 1 72 ? -13.466 -8.838 4.266 1.00 89.81 72 TRP A N 1
ATOM 546 C CA . TRP A 1 72 ? -12.738 -7.799 5.001 1.00 89.81 72 TRP A CA 1
ATOM 547 C C . TRP A 1 72 ? -11.734 -8.398 5.991 1.00 89.81 72 TRP A C 1
ATOM 549 O O . TRP A 1 72 ? -12.035 -9.373 6.6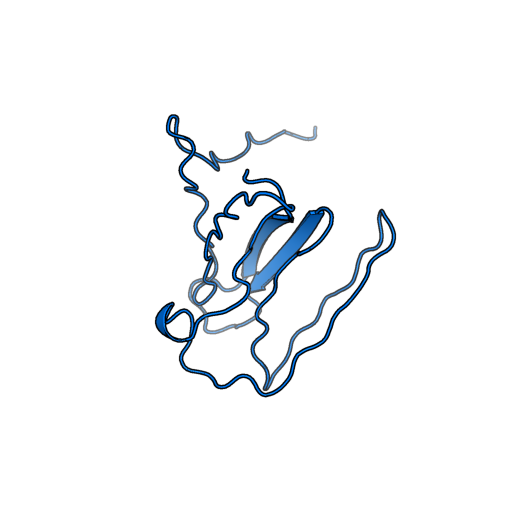73 1.00 89.81 72 TRP A O 1
ATOM 559 N N . HIS A 1 73 ? -10.546 -7.799 6.074 1.00 90.75 73 HIS A N 1
ATOM 560 C CA . HIS A 1 73 ? -9.565 -8.102 7.114 1.00 90.75 73 HIS A CA 1
ATOM 561 C C . HIS A 1 73 ? -9.402 -6.857 7.981 1.00 90.75 73 HIS A C 1
ATOM 563 O O . HIS A 1 73 ? -9.222 -5.759 7.459 1.00 90.75 73 HIS A O 1
ATOM 569 N N . ALA A 1 74 ? -9.501 -7.030 9.294 1.00 89.38 74 ALA A N 1
ATOM 570 C CA . ALA A 1 74 ? -9.260 -5.980 10.268 1.00 89.38 74 ALA A CA 1
ATOM 571 C C . ALA A 1 74 ? -8.376 -6.559 11.368 1.00 89.38 74 ALA A C 1
ATOM 573 O O . ALA A 1 74 ? -8.741 -7.544 12.013 1.00 89.38 74 ALA A O 1
ATOM 574 N N . HIS A 1 75 ? -7.211 -5.955 11.564 1.00 86.25 75 HIS A N 1
ATOM 575 C CA . HIS A 1 75 ? -6.260 -6.366 12.582 1.00 86.25 75 HIS A CA 1
ATOM 576 C C . HIS A 1 75 ? -6.367 -5.435 13.790 1.00 86.25 75 HIS A C 1
ATOM 578 O O . HIS A 1 75 ? -6.366 -4.217 13.646 1.00 86.25 75 HIS A O 1
ATOM 584 N N . GLY A 1 76 ? -6.484 -6.009 14.991 1.00 86.38 76 GLY A N 1
ATOM 585 C CA . GLY A 1 76 ? -6.559 -5.231 16.234 1.00 86.38 76 GLY A CA 1
ATOM 586 C C . GLY A 1 76 ? -5.198 -4.851 16.823 1.00 86.38 76 GLY A C 1
ATOM 587 O O . GLY A 1 76 ? -5.141 -4.013 17.715 1.00 86.38 76 GLY A O 1
ATOM 588 N N . VAL A 1 77 ? -4.119 -5.487 16.355 1.00 87.62 77 VAL A N 1
ATOM 589 C CA . VAL A 1 77 ? -2.766 -5.358 16.931 1.00 87.62 77 VAL A CA 1
ATOM 590 C C . VAL A 1 77 ? -1.725 -4.982 15.878 1.00 87.62 77 VAL A C 1
ATOM 592 O O . VAL A 1 77 ? -0.795 -4.242 16.179 1.00 87.62 77 VAL A O 1
ATOM 595 N N . THR A 1 78 ? -1.858 -5.486 14.650 1.00 91.69 78 THR A N 1
ATOM 596 C CA . THR A 1 78 ? -0.886 -5.255 13.576 1.00 91.69 78 THR A CA 1
ATOM 597 C C . THR A 1 78 ? -1.321 -4.119 12.658 1.00 91.69 78 THR A C 1
ATOM 599 O O . THR A 1 78 ? -2.508 -3.948 12.383 1.00 91.69 78 THR A O 1
ATOM 602 N N . THR A 1 79 ? -0.335 -3.381 12.150 1.00 93.50 79 THR A N 1
ATOM 603 C CA . THR A 1 79 ? -0.509 -2.374 11.098 1.00 93.50 79 THR A CA 1
ATOM 604 C C . THR A 1 79 ? 0.051 -2.924 9.796 1.00 93.50 79 THR A C 1
ATOM 606 O O . THR A 1 79 ? 1.226 -3.292 9.732 1.00 93.50 79 THR A O 1
ATOM 609 N N . ASP A 1 80 ? -0.781 -2.964 8.759 1.00 94.38 80 ASP A N 1
ATOM 610 C CA . ASP A 1 80 ? -0.379 -3.477 7.453 1.00 94.38 80 ASP A CA 1
ATOM 611 C C . ASP A 1 80 ? 0.231 -2.379 6.583 1.00 94.38 80 ASP A C 1
ATOM 613 O O . ASP A 1 80 ? -0.345 -1.306 6.394 1.00 94.38 80 ASP A O 1
ATOM 617 N N . ARG A 1 81 ? 1.376 -2.698 5.976 1.00 95.00 81 ARG A N 1
ATOM 618 C CA . ARG A 1 81 ? 2.009 -1.897 4.924 1.00 95.00 81 ARG A CA 1
ATOM 619 C C . ARG A 1 81 ? 1.905 -2.674 3.624 1.00 95.00 81 ARG A C 1
ATOM 621 O O . ARG A 1 81 ? 2.603 -3.666 3.426 1.00 95.00 81 ARG A O 1
ATOM 628 N N . LEU A 1 82 ? 0.978 -2.266 2.766 1.00 95.06 82 LEU A N 1
ATOM 629 C CA . LEU A 1 82 ? 0.665 -2.992 1.539 1.00 95.06 82 LEU A CA 1
ATOM 630 C C . LEU A 1 82 ? 1.483 -2.448 0.367 1.00 95.06 82 LEU A C 1
ATOM 632 O O . LEU A 1 82 ? 1.441 -1.258 0.067 1.00 95.06 82 LEU A O 1
ATOM 636 N N . PHE A 1 83 ? 2.174 -3.346 -0.332 1.00 95.50 83 PHE A N 1
ATOM 637 C CA . PHE A 1 83 ? 2.923 -3.048 -1.547 1.00 95.50 83 PHE A CA 1
ATOM 638 C C . PHE A 1 83 ? 2.603 -4.094 -2.621 1.00 95.50 83 PHE A C 1
ATOM 640 O O . PHE A 1 83 ? 2.611 -5.294 -2.348 1.00 95.50 83 PHE A O 1
ATOM 647 N N . CYS A 1 84 ? 2.309 -3.650 -3.845 1.00 95.12 84 CYS A N 1
ATOM 648 C CA . CYS A 1 84 ? 2.038 -4.537 -4.975 1.00 95.12 84 CYS A CA 1
ATOM 649 C C . CYS A 1 84 ? 3.252 -4.562 -5.904 1.00 95.12 84 CYS A C 1
ATOM 651 O O . CYS A 1 84 ? 3.481 -3.620 -6.657 1.00 95.12 84 CYS A O 1
ATOM 653 N N . SER A 1 85 ? 4.030 -5.642 -5.835 1.00 91.12 85 SER A N 1
ATOM 654 C CA . SER A 1 85 ? 5.252 -5.808 -6.628 1.00 91.12 85 SER A CA 1
ATOM 655 C C . SER A 1 85 ? 4.997 -6.270 -8.065 1.00 91.12 85 SER A C 1
ATOM 657 O O . SER A 1 85 ? 5.786 -5.955 -8.952 1.00 91.12 85 SER A O 1
ATOM 659 N N . VAL A 1 86 ? 3.917 -7.023 -8.309 1.00 91.88 86 VAL A N 1
ATOM 660 C CA . VAL A 1 86 ? 3.604 -7.621 -9.615 1.00 91.88 86 VAL A CA 1
ATOM 661 C C . VAL A 1 86 ? 2.112 -7.506 -9.911 1.00 91.88 86 VAL A C 1
ATOM 663 O O . VAL A 1 86 ? 1.273 -7.865 -9.085 1.00 91.88 86 VAL A O 1
ATOM 666 N N . GLY A 1 87 ? 1.792 -7.052 -11.125 1.00 92.94 87 GLY A N 1
ATOM 667 C CA . GLY A 1 87 ? 0.420 -6.846 -11.576 1.00 92.94 87 GLY A CA 1
ATOM 668 C C . GLY A 1 87 ? -0.205 -5.587 -10.978 1.00 92.94 87 GLY A C 1
ATOM 669 O O . GLY A 1 87 ? 0.465 -4.569 -10.797 1.00 92.94 87 GLY A O 1
ATOM 670 N N . SER A 1 88 ? -1.506 -5.658 -10.710 1.00 94.88 88 SER A N 1
ATOM 671 C CA . SER A 1 88 ? -2.276 -4.566 -10.121 1.00 94.88 88 SER A CA 1
ATOM 672 C C . SER A 1 88 ? -3.377 -5.108 -9.221 1.00 94.88 88 SER A C 1
ATOM 674 O O . SER A 1 88 ? -4.054 -6.074 -9.580 1.00 94.88 88 SER A O 1
ATOM 676 N N . VAL A 1 89 ? -3.610 -4.449 -8.091 1.00 95.06 89 VAL A N 1
ATOM 677 C CA . VAL A 1 89 ? -4.701 -4.767 -7.167 1.00 95.06 89 VAL A CA 1
ATOM 678 C C . VAL A 1 89 ? -5.446 -3.496 -6.781 1.00 95.06 89 VAL A C 1
ATOM 680 O O . VAL A 1 89 ? -4.845 -2.447 -6.557 1.00 95.06 89 VAL A O 1
ATOM 683 N N . ARG A 1 90 ? -6.774 -3.592 -6.679 1.00 94.38 90 ARG A N 1
ATOM 684 C CA . ARG A 1 90 ? -7.596 -2.547 -6.067 1.00 94.38 90 ARG A CA 1
ATOM 685 C C . ARG A 1 90 ? -7.649 -2.775 -4.561 1.00 94.38 90 ARG A C 1
ATOM 687 O O . ARG A 1 90 ? -8.340 -3.680 -4.096 1.00 94.38 90 ARG A O 1
ATOM 694 N N . ILE A 1 91 ? -6.959 -1.934 -3.805 1.00 94.50 91 ILE A N 1
ATOM 695 C CA . ILE A 1 91 ? -7.081 -1.873 -2.350 1.00 94.50 91 ILE A CA 1
ATOM 696 C C . ILE A 1 91 ? -8.362 -1.110 -2.016 1.00 94.50 91 ILE A C 1
ATOM 698 O O . ILE A 1 91 ? -8.654 -0.075 -2.613 1.00 94.50 91 ILE A O 1
ATOM 702 N N . SER A 1 92 ? -9.145 -1.651 -1.085 1.00 94.88 92 SER A N 1
ATOM 703 C CA . SER A 1 92 ? -10.344 -1.011 -0.542 1.00 94.88 92 SER A CA 1
ATOM 704 C C . SER A 1 92 ? -10.222 -0.951 0.969 1.00 94.88 92 SER A C 1
ATOM 706 O O . SER A 1 92 ? -10.028 -1.985 1.603 1.00 94.88 92 SER A O 1
ATOM 708 N N . LEU A 1 93 ? -10.341 0.247 1.527 1.00 95.81 93 LEU A N 1
ATOM 709 C CA . LEU A 1 93 ? -10.306 0.500 2.960 1.00 95.81 93 LEU A CA 1
ATOM 710 C C . LEU A 1 93 ? -11.648 1.075 3.400 1.00 95.81 93 LEU A C 1
ATOM 712 O O . LEU A 1 93 ? -12.269 1.852 2.675 1.00 95.81 93 LEU A O 1
ATOM 716 N N . PHE A 1 94 ? -12.074 0.691 4.597 1.00 95.62 94 PHE A N 1
ATOM 717 C CA . PHE A 1 94 ? -13.268 1.201 5.255 1.00 95.62 94 PHE A CA 1
ATOM 718 C C . PHE A 1 94 ? -12.910 1.614 6.678 1.00 95.62 94 PHE A C 1
ATOM 720 O O . PHE A 1 94 ? -12.289 0.844 7.413 1.00 95.62 94 PHE A O 1
ATOM 727 N N . ASP A 1 95 ? -13.315 2.815 7.078 1.00 97.12 95 ASP A N 1
ATOM 728 C CA . ASP A 1 95 ? -13.089 3.293 8.434 1.00 97.12 95 ASP A CA 1
ATOM 729 C C . ASP A 1 95 ? -14.202 2.845 9.390 1.00 97.12 95 ASP A C 1
ATOM 731 O O . ASP A 1 95 ? -15.218 3.518 9.576 1.00 97.12 95 ASP A O 1
ATOM 735 N N . GLY A 1 96 ? -13.990 1.697 10.034 1.00 94.94 96 GLY A N 1
ATOM 736 C CA . GLY A 1 96 ? -14.898 1.159 11.050 1.00 94.94 96 GLY A CA 1
ATOM 737 C C . GLY A 1 96 ? -14.732 1.759 12.453 1.00 94.94 96 GLY A C 1
ATOM 738 O O . GLY A 1 96 ? -15.428 1.335 13.379 1.00 94.94 96 GLY A O 1
ATOM 739 N N . ARG A 1 97 ? -13.814 2.715 12.665 1.00 95.56 97 ARG A N 1
ATOM 740 C CA . ARG A 1 97 ? -13.520 3.266 13.999 1.00 95.56 97 ARG A CA 1
ATOM 741 C C . ARG A 1 97 ? -14.598 4.281 14.386 1.00 95.56 97 ARG A C 1
ATOM 743 O O . ARG A 1 97 ? -14.581 5.403 13.899 1.00 95.56 97 ARG A O 1
ATOM 750 N N . LYS A 1 98 ? -15.517 3.928 15.293 1.00 96.56 98 LYS A N 1
ATOM 751 C CA . LYS A 1 98 ? -16.663 4.786 15.688 1.00 96.56 98 LYS A CA 1
ATOM 752 C C . LYS A 1 98 ? -16.288 6.201 16.149 1.00 96.56 98 LYS A C 1
ATOM 754 O O . LYS A 1 98 ? -17.079 7.117 15.983 1.00 96.56 98 LYS A O 1
ATOM 759 N N . ALA A 1 99 ? -15.111 6.361 16.751 1.00 96.94 99 ALA A N 1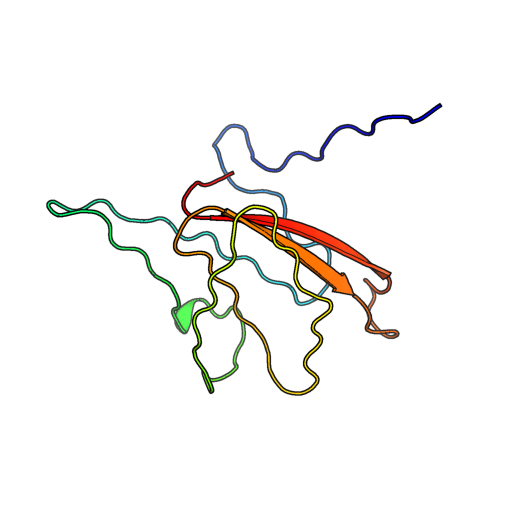
ATOM 760 C CA . ALA A 1 99 ? -14.611 7.651 17.227 1.00 96.94 99 ALA A CA 1
ATOM 761 C C . ALA A 1 99 ? -13.828 8.441 16.160 1.00 96.94 99 ALA A C 1
ATOM 763 O O . ALA A 1 99 ? -13.364 9.542 16.439 1.00 96.94 99 ALA A O 1
ATOM 764 N N . SER A 1 100 ? -13.636 7.882 14.962 1.00 97.44 100 SER A N 1
ATOM 765 C CA . SER A 1 100 ? -12.900 8.542 13.887 1.00 97.44 100 SER A CA 1
ATOM 766 C C . SER A 1 100 ? -13.734 9.663 13.250 1.00 97.44 100 SER A C 1
ATOM 768 O O . SER A 1 100 ? -14.912 9.446 12.956 1.00 97.44 100 SER A O 1
ATOM 770 N N . PRO A 1 101 ? -13.139 10.829 12.940 1.00 97.62 101 PRO A N 1
ATOM 771 C CA . PRO A 1 101 ? -13.778 11.876 12.143 1.00 97.62 101 PRO A CA 1
ATOM 772 C C . PRO A 1 101 ? -14.099 11.418 10.714 1.00 97.62 101 PRO A C 1
ATOM 774 O O . PRO A 1 101 ? -14.899 12.052 10.034 1.00 97.62 101 PRO A O 1
ATOM 777 N N . THR A 1 102 ? -13.486 10.322 10.255 1.00 97.81 102 THR A N 1
ATOM 778 C CA . THR A 1 102 ? -13.743 9.705 8.950 1.00 97.81 102 THR A CA 1
ATOM 779 C C . THR A 1 102 ? -14.536 8.402 9.075 1.00 97.81 102 THR A C 1
ATOM 781 O O . THR A 1 102 ? -14.525 7.602 8.146 1.00 97.81 102 THR A O 1
ATOM 784 N N . PHE A 1 103 ? -15.226 8.162 10.201 1.00 97.50 103 PHE A N 1
ATOM 785 C CA . PHE A 1 103 ? -16.053 6.967 10.400 1.00 97.50 103 PHE A CA 1
ATOM 786 C C . PHE A 1 103 ? -17.052 6.769 9.254 1.00 97.50 103 PHE A C 1
ATOM 788 O O . PHE A 1 103 ? -17.764 7.690 8.856 1.00 97.50 103 PHE A O 1
ATOM 795 N N . GLY A 1 104 ? -17.113 5.546 8.728 1.00 96.12 104 GLY A N 1
ATOM 796 C CA . GLY A 1 104 ? -17.983 5.200 7.608 1.00 96.12 104 GLY A CA 1
ATOM 797 C C . GLY A 1 104 ? -17.403 5.537 6.231 1.00 96.12 104 GLY A C 1
ATOM 798 O O . GLY A 1 104 ? -17.974 5.122 5.223 1.00 96.12 104 GLY A O 1
ATOM 799 N N . ALA A 1 105 ? -16.275 6.252 6.161 1.00 96.00 105 ALA A N 1
ATOM 800 C CA . ALA A 1 105 ? -15.631 6.561 4.894 1.00 96.00 105 ALA A CA 1
ATOM 801 C C . ALA A 1 105 ? -15.073 5.294 4.238 1.00 96.00 105 ALA A C 1
ATOM 803 O O . ALA A 1 105 ? -14.534 4.397 4.895 1.00 96.00 105 ALA A O 1
ATOM 804 N N . VAL A 1 106 ? -15.174 5.261 2.912 1.00 94.06 106 VAL A N 1
ATOM 805 C CA . VAL A 1 106 ? -14.574 4.238 2.062 1.00 94.06 106 VAL A CA 1
ATOM 806 C C . VAL A 1 106 ? -13.553 4.917 1.164 1.00 94.06 106 VAL A C 1
ATOM 808 O O . VAL A 1 106 ? -13.807 5.990 0.615 1.00 94.06 106 VAL A O 1
ATOM 811 N N . TRP A 1 107 ? -12.401 4.280 1.003 1.00 92.44 107 TRP A N 1
ATOM 812 C CA . TRP A 1 107 ? -11.370 4.721 0.079 1.00 92.44 107 TRP A CA 1
ATOM 813 C C . TRP A 1 107 ? -10.885 3.546 -0.763 1.00 92.44 107 TRP A C 1
ATOM 815 O O . TRP A 1 107 ? -10.732 2.426 -0.268 1.00 92.44 107 TRP A O 1
ATOM 825 N N . HIS A 1 108 ? -10.646 3.803 -2.046 1.00 91.31 108 HIS A N 1
ATOM 826 C CA . HIS A 1 108 ? -10.165 2.808 -2.992 1.00 91.31 108 HIS A CA 1
ATOM 827 C C . HIS A 1 108 ? -8.955 3.339 -3.741 1.00 91.31 108 HIS A C 1
ATOM 829 O O . HIS A 1 108 ? -8.928 4.506 -4.125 1.00 91.31 108 HIS A O 1
ATOM 835 N N . LYS A 1 109 ? -7.999 2.456 -4.021 1.00 90.56 109 LYS A N 1
ATOM 836 C CA . LYS A 1 109 ? -6.848 2.775 -4.863 1.00 90.56 109 LYS A CA 1
ATOM 837 C C . LYS A 1 109 ? -6.397 1.552 -5.635 1.00 90.56 109 LYS A C 1
ATOM 839 O O . LYS A 1 109 ? -6.278 0.466 -5.070 1.00 90.56 109 LYS A O 1
ATOM 844 N N . ILE A 1 110 ? -6.134 1.732 -6.924 1.00 91.81 110 ILE A N 1
ATOM 845 C CA . ILE A 1 110 ? -5.400 0.742 -7.710 1.00 91.81 110 ILE A CA 1
ATOM 846 C C . ILE A 1 110 ? -3.913 0.984 -7.468 1.00 91.81 110 ILE A C 1
ATOM 848 O O . ILE A 1 110 ? -3.425 2.099 -7.650 1.00 91.81 110 ILE A O 1
ATOM 852 N N . VAL A 1 111 ? -3.214 -0.060 -7.039 1.00 92.88 111 VAL A N 1
ATOM 853 C CA . VAL A 1 111 ? -1.762 -0.063 -6.852 1.00 92.88 111 VAL A CA 1
ATOM 854 C C . VAL A 1 111 ? -1.148 -1.174 -7.693 1.00 92.88 111 VAL A C 1
ATOM 856 O O . VAL A 1 111 ? -1.764 -2.224 -7.886 1.00 92.88 111 VAL A O 1
ATOM 859 N N . GLY A 1 112 ? 0.058 -0.948 -8.195 1.00 93.31 112 GLY A N 1
ATOM 860 C CA . GLY A 1 112 ? 0.779 -1.894 -9.037 1.00 93.31 112 GLY A CA 1
ATOM 861 C C . GLY A 1 112 ? 2.079 -1.295 -9.554 1.00 93.31 112 GLY A C 1
ATOM 862 O O . GLY A 1 112 ? 2.507 -0.235 -9.098 1.00 93.31 112 GLY A O 1
ATOM 863 N N . ALA A 1 113 ? 2.685 -1.960 -10.535 1.00 87.00 113 ALA A N 1
ATOM 864 C CA . ALA A 1 113 ? 3.951 -1.523 -11.130 1.00 87.00 113 ALA A CA 1
ATOM 865 C C . ALA A 1 113 ? 3.838 -0.229 -11.962 1.00 87.00 113 ALA A C 1
ATOM 867 O O . ALA A 1 113 ? 4.843 0.425 -12.232 1.00 87.00 113 ALA A O 1
ATOM 868 N N . VAL A 1 114 ? 2.624 0.133 -12.385 1.00 84.06 114 VAL A N 1
ATOM 869 C CA . VAL A 1 114 ? 2.355 1.320 -13.202 1.00 84.06 114 VAL A CA 1
ATOM 870 C C . VAL A 1 114 ? 1.770 2.415 -12.319 1.00 84.06 114 VAL A C 1
ATOM 872 O O . VAL A 1 114 ? 0.888 2.161 -11.496 1.00 84.06 114 VAL A O 1
ATOM 875 N N . ARG A 1 115 ? 2.279 3.635 -12.498 1.00 75.44 115 ARG A N 1
ATOM 876 C CA . ARG A 1 115 ? 1.752 4.835 -11.845 1.00 75.44 115 ARG A CA 1
ATOM 877 C C . ARG A 1 115 ? 0.379 5.173 -12.452 1.00 75.44 115 ARG A C 1
ATOM 879 O O . ARG A 1 115 ? 0.234 5.020 -13.664 1.00 75.44 115 ARG A O 1
ATOM 886 N N . PRO A 1 116 ? -0.612 5.588 -11.647 1.00 59.31 116 PRO A N 1
ATOM 887 C CA . PRO A 1 116 ? -1.840 6.163 -12.182 1.00 59.31 116 PRO A CA 1
ATOM 888 C C . PRO A 1 116 ? -1.569 7.460 -12.951 1.00 59.31 116 PRO A C 1
ATOM 890 O O . PRO A 1 116 ? -0.508 8.084 -12.710 1.00 59.31 116 PRO A O 1
#